Protein AF-A0A939Z832-F1 (afdb_monomer_lite)

Structure (mmCIF, N/CA/C/O backbone):
data_AF-A0A939Z832-F1
#
_entry.id   AF-A0A939Z832-F1
#
loop_
_atom_site.group_PDB
_atom_site.id
_atom_site.type_symbol
_atom_site.label_atom_id
_atom_site.label_alt_id
_atom_site.label_comp_id
_atom_site.label_asym_id
_atom_site.label_entity_id
_atom_site.label_seq_id
_atom_site.pdbx_PDB_ins_code
_atom_site.Cartn_x
_atom_site.Cartn_y
_atom_site.Cartn_z
_atom_site.occupancy
_atom_site.B_iso_or_equiv
_atom_site.auth_seq_id
_atom_site.auth_comp_id
_atom_site.auth_asym_id
_atom_site.auth_atom_id
_atom_site.pdbx_PDB_model_num
ATOM 1 N N . MET A 1 1 ? -11.225 -14.648 -10.571 1.00 55.53 1 MET A N 1
ATOM 2 C CA . MET A 1 1 ? -10.812 -13.980 -9.320 1.00 55.53 1 MET A CA 1
ATOM 3 C C . MET A 1 1 ? -10.532 -12.543 -9.699 1.00 55.53 1 MET A C 1
ATOM 5 O O . MET A 1 1 ? -9.593 -12.317 -10.452 1.00 55.53 1 MET A O 1
ATOM 9 N N . ASP A 1 2 ? -11.389 -11.609 -9.297 1.00 81.12 2 ASP A N 1
ATOM 10 C CA . ASP A 1 2 ? -11.185 -10.201 -9.631 1.00 81.12 2 ASP A CA 1
ATOM 11 C C . ASP A 1 2 ? -10.130 -9.616 -8.699 1.00 81.12 2 ASP A C 1
ATOM 13 O O . ASP A 1 2 ? -10.311 -9.550 -7.481 1.00 81.12 2 ASP A O 1
ATOM 17 N N . PHE A 1 3 ? -8.992 -9.239 -9.275 1.00 84.38 3 PHE A N 1
ATOM 18 C CA . PHE A 1 3 ? -7.953 -8.543 -8.538 1.00 84.38 3 PHE A CA 1
ATOM 19 C C . PHE A 1 3 ? -8.401 -7.109 -8.294 1.00 84.38 3 PHE A C 1
ATOM 21 O O . PHE A 1 3 ? -8.771 -6.389 -9.222 1.00 84.38 3 PHE A O 1
ATOM 28 N N . ARG A 1 4 ? -8.340 -6.683 -7.034 1.00 93.56 4 ARG A N 1
ATOM 29 C CA . ARG A 1 4 ? -8.569 -5.295 -6.658 1.00 93.56 4 ARG A CA 1
ATOM 30 C C . ARG A 1 4 ? -7.424 -4.446 -7.214 1.00 93.56 4 ARG A C 1
ATOM 32 O O . ARG A 1 4 ? -6.260 -4.745 -6.953 1.00 93.56 4 ARG A O 1
ATOM 39 N N . LYS A 1 5 ? -7.753 -3.407 -7.983 1.00 95.00 5 LYS A N 1
ATOM 40 C CA . LYS A 1 5 ? -6.777 -2.556 -8.673 1.00 95.00 5 LYS A CA 1
ATOM 41 C C . LYS A 1 5 ? -7.032 -1.085 -8.395 1.00 95.00 5 LYS A C 1
ATOM 43 O O . LYS A 1 5 ? -8.178 -0.672 -8.251 1.00 95.00 5 LYS A O 1
ATOM 48 N N . ASN A 1 6 ? -5.959 -0.309 -8.367 1.00 96.12 6 ASN A N 1
ATOM 49 C CA . ASN A 1 6 ? -6.015 1.144 -8.317 1.00 96.12 6 ASN A CA 1
ATOM 50 C C . ASN A 1 6 ? -4.805 1.724 -9.054 1.00 96.12 6 ASN A C 1
ATOM 52 O O . ASN A 1 6 ? -3.690 1.258 -8.847 1.00 96.12 6 ASN A O 1
ATOM 56 N N . ALA A 1 7 ? -5.027 2.716 -9.918 1.00 95.12 7 ALA A N 1
ATOM 57 C CA . ALA A 1 7 ? -3.977 3.443 -10.644 1.00 95.12 7 ALA A CA 1
ATOM 58 C C . ALA A 1 7 ? -2.902 2.561 -11.334 1.00 95.12 7 ALA A C 1
ATOM 60 O O . ALA A 1 7 ? -1.727 2.915 -11.337 1.00 95.12 7 ALA A O 1
ATOM 61 N N . GLY A 1 8 ? -3.284 1.405 -11.894 1.00 96.06 8 GLY A N 1
ATOM 62 C CA . GLY A 1 8 ? -2.346 0.469 -12.544 1.00 96.06 8 GLY A CA 1
ATOM 63 C C . GLY A 1 8 ? -1.569 -0.446 -11.587 1.00 96.06 8 GLY A C 1
ATOM 64 O O . GLY A 1 8 ? -0.658 -1.155 -12.014 1.00 96.06 8 GLY A O 1
ATOM 65 N N . TYR A 1 9 ? -1.922 -0.452 -10.298 1.00 97.38 9 TYR A N 1
ATOM 66 C CA . TYR A 1 9 ? -1.385 -1.363 -9.289 1.00 97.38 9 TYR A CA 1
ATOM 67 C C . TYR A 1 9 ? -2.427 -2.407 -8.892 1.00 97.38 9 TYR A C 1
ATOM 69 O O . TYR A 1 9 ? -3.576 -2.075 -8.588 1.00 97.38 9 TYR A O 1
ATOM 77 N N . ILE A 1 10 ? -2.004 -3.667 -8.821 1.00 97.06 10 ILE A N 1
ATOM 78 C CA . ILE A 1 10 ? -2.768 -4.767 -8.230 1.00 97.06 10 ILE A CA 1
ATOM 79 C C . ILE A 1 10 ? -2.529 -4.765 -6.726 1.00 97.06 10 ILE A C 1
ATOM 81 O O . ILE A 1 10 ? -1.383 -4.817 -6.282 1.00 97.06 10 ILE A O 1
ATOM 85 N N . ILE A 1 11 ? -3.604 -4.744 -5.941 1.00 97.19 11 ILE A N 1
ATOM 86 C CA . ILE A 1 11 ? -3.529 -4.881 -4.488 1.00 97.19 11 ILE A CA 1
ATOM 87 C C . ILE A 1 11 ? -3.237 -6.341 -4.149 1.00 97.19 11 ILE A C 1
ATOM 89 O O . ILE A 1 11 ? -4.081 -7.215 -4.347 1.00 97.19 11 ILE A O 1
ATOM 93 N N . VAL A 1 12 ? -2.032 -6.591 -3.643 1.00 96.69 12 VAL A N 1
ATOM 94 C CA . VAL A 1 12 ? -1.536 -7.933 -3.302 1.00 96.69 12 VAL A CA 1
ATOM 95 C C . VAL A 1 12 ? -1.660 -8.244 -1.817 1.00 96.69 12 VAL A C 1
ATOM 97 O O . VAL A 1 12 ? -1.652 -9.410 -1.436 1.00 96.69 12 VAL A O 1
ATOM 100 N N . ASN A 1 13 ? -1.764 -7.217 -0.971 1.00 96.88 13 ASN A N 1
ATOM 101 C CA . ASN A 1 13 ? -1.963 -7.399 0.459 1.00 96.88 13 ASN A CA 1
ATOM 102 C C . ASN A 1 13 ? -2.775 -6.250 1.060 1.00 96.88 13 ASN A C 1
ATOM 104 O O . ASN A 1 13 ? -2.728 -5.122 0.565 1.00 96.88 13 ASN A O 1
ATOM 108 N N . ALA A 1 14 ? -3.504 -6.536 2.134 1.00 96.38 14 ALA A N 1
ATOM 109 C CA . ALA A 1 14 ? -4.305 -5.560 2.858 1.00 96.38 14 ALA A CA 1
ATOM 110 C C . ALA A 1 14 ? -4.410 -5.948 4.336 1.00 96.38 14 ALA A C 1
ATOM 112 O O . ALA A 1 14 ? -4.617 -7.116 4.658 1.00 96.38 14 ALA A O 1
ATOM 113 N N . ILE A 1 15 ? -4.295 -4.966 5.226 1.00 95.56 15 ILE A N 1
ATOM 114 C CA . ILE A 1 15 ? -4.610 -5.103 6.650 1.00 95.56 15 ILE A CA 1
ATOM 115 C C . ILE A 1 15 ? -5.780 -4.169 6.935 1.00 95.56 15 ILE A C 1
ATOM 117 O O . ILE A 1 15 ? -5.674 -2.972 6.679 1.00 95.56 15 ILE A O 1
ATOM 121 N N . THR A 1 16 ? -6.872 -4.699 7.480 1.00 95.19 16 THR A N 1
ATOM 122 C CA . THR A 1 16 ? -8.010 -3.905 7.960 1.00 95.19 16 THR A CA 1
ATOM 123 C C . THR A 1 16 ? -7.787 -3.524 9.423 1.00 95.19 16 THR A C 1
ATOM 125 O O . THR A 1 16 ? -7.559 -4.395 10.261 1.00 95.19 16 THR A O 1
ATOM 128 N N . ILE A 1 17 ? -7.857 -2.229 9.735 1.00 92.81 17 ILE A N 1
ATOM 129 C CA . ILE A 1 17 ? -7.756 -1.673 11.087 1.00 92.81 17 ILE A CA 1
ATOM 130 C C . ILE A 1 17 ? -8.906 -0.683 11.300 1.00 92.81 17 ILE A C 1
ATOM 132 O O . ILE A 1 17 ? -8.945 0.392 10.693 1.00 92.81 17 ILE A O 1
ATOM 136 N N . GLY A 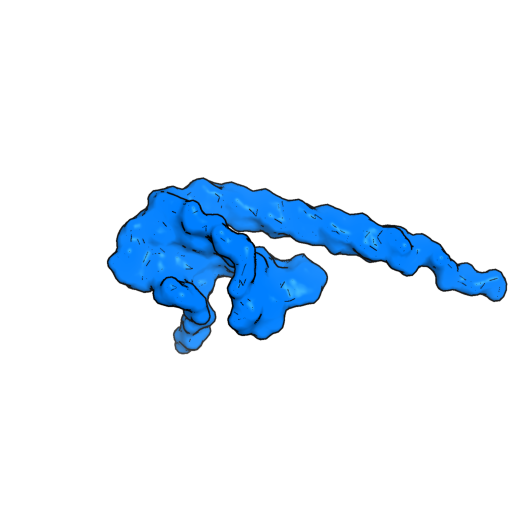1 18 ? -9.828 -1.040 12.197 1.00 87.75 18 GLY A N 1
ATOM 137 C CA . GLY A 1 18 ? -11.037 -0.257 12.438 1.00 87.75 18 GLY A CA 1
ATOM 138 C C . GLY A 1 18 ? -11.877 -0.150 11.165 1.00 87.75 18 GLY A C 1
ATOM 139 O O . GLY A 1 18 ? -12.282 -1.164 10.603 1.00 87.75 18 GLY A O 1
ATOM 140 N N . GLU A 1 19 ? -12.107 1.079 10.708 1.00 86.38 19 GLU A N 1
ATOM 141 C CA . GLU A 1 19 ? -12.877 1.380 9.489 1.00 86.38 19 GLU A CA 1
ATOM 142 C C . GLU A 1 19 ? -11.987 1.605 8.253 1.00 86.38 19 GLU A C 1
ATOM 144 O O . GLU A 1 19 ? -12.488 1.855 7.158 1.00 86.38 19 GLU A O 1
ATOM 149 N N . SER A 1 20 ? -10.666 1.508 8.422 1.00 91.12 20 SER A N 1
ATOM 150 C CA . SER A 1 20 ? -9.672 1.775 7.380 1.00 91.12 20 SER A CA 1
ATOM 151 C C . SER A 1 20 ? -8.843 0.538 7.046 1.00 91.12 20 SER A C 1
ATOM 153 O O . SER A 1 20 ? -8.772 -0.422 7.813 1.00 91.12 20 SER A O 1
ATOM 155 N N . GLU A 1 21 ? -8.170 0.562 5.905 1.00 95.88 21 GLU A N 1
ATOM 156 C CA . GLU A 1 21 ? -7.212 -0.452 5.485 1.00 95.88 21 GLU A CA 1
ATOM 157 C C . GLU A 1 21 ? -5.866 0.189 5.152 1.00 95.88 21 GLU A C 1
ATOM 159 O O . GLU A 1 21 ? -5.809 1.274 4.576 1.00 95.88 21 GLU A O 1
ATOM 164 N N . ILE A 1 22 ? -4.779 -0.521 5.442 1.00 97.94 22 ILE A N 1
ATOM 165 C CA . ILE A 1 22 ? -3.489 -0.293 4.791 1.00 97.94 22 ILE A CA 1
ATOM 166 C C . ILE A 1 22 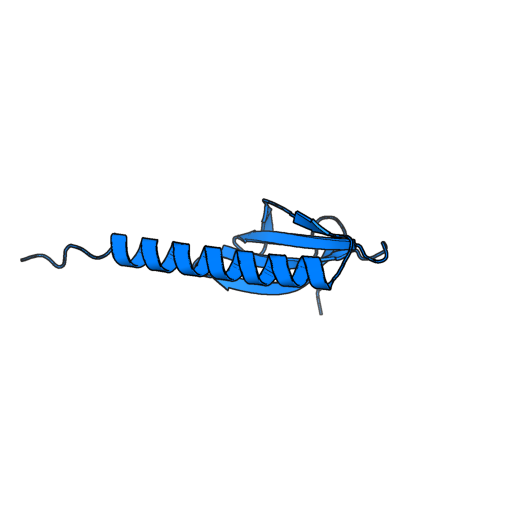? -3.347 -1.353 3.709 1.00 97.94 22 ILE A C 1
ATOM 168 O O . ILE A 1 22 ? -3.538 -2.536 3.985 1.00 97.94 22 ILE A O 1
ATOM 172 N N . VAL A 1 23 ? -3.023 -0.951 2.483 1.00 98.00 23 VAL A N 1
ATOM 173 C CA . VAL A 1 23 ? -2.885 -1.857 1.334 1.00 98.00 23 VAL A CA 1
ATOM 174 C C . VAL A 1 23 ? -1.495 -1.762 0.716 1.00 98.00 23 VAL A C 1
ATOM 176 O O . VAL A 1 23 ? -0.884 -0.697 0.730 1.00 98.00 23 VAL A O 1
ATOM 179 N N . LEU A 1 24 ? -1.013 -2.873 0.159 1.00 98.44 24 LEU A N 1
ATOM 180 C CA . LEU A 1 24 ? 0.214 -2.967 -0.632 1.00 98.44 24 LEU A CA 1
ATOM 181 C C . LEU A 1 24 ? -0.155 -3.314 -2.075 1.00 98.44 24 LEU A C 1
ATOM 183 O O . LEU A 1 24 ? -0.828 -4.318 -2.325 1.00 98.44 24 LEU A O 1
ATOM 187 N N . GLY A 1 25 ? 0.302 -2.490 -3.012 1.00 98.00 25 GLY A N 1
ATOM 188 C CA . GLY A 1 25 ? 0.107 -2.654 -4.445 1.00 98.00 25 GLY A CA 1
ATOM 189 C C . GLY A 1 25 ? 1.410 -2.923 -5.199 1.00 98.00 25 GLY A C 1
ATOM 190 O O . GLY A 1 25 ? 2.465 -2.407 -4.830 1.00 98.00 25 GLY A O 1
ATOM 191 N N . VAL A 1 26 ? 1.318 -3.700 -6.279 1.00 98.06 26 VAL A N 1
ATOM 192 C CA . VAL A 1 26 ? 2.399 -3.955 -7.251 1.00 98.06 26 VAL A CA 1
ATOM 193 C C . VAL A 1 26 ? 1.934 -3.481 -8.624 1.00 98.06 26 VAL A C 1
ATOM 195 O O . VAL A 1 26 ? 0.813 -3.800 -9.020 1.00 98.06 26 VAL A O 1
ATOM 198 N N . HIS A 1 27 ? 2.758 -2.717 -9.344 1.00 97.69 27 HIS A N 1
ATOM 199 C CA . HIS A 1 27 ? 2.388 -2.223 -10.672 1.00 97.69 27 HIS A CA 1
ATOM 200 C C . HIS A 1 27 ? 2.262 -3.377 -11.673 1.00 97.69 27 HIS A C 1
ATOM 202 O O . HIS A 1 27 ? 3.091 -4.284 -11.690 1.00 97.69 27 HIS A O 1
ATOM 208 N N . GLU A 1 28 ? 1.250 -3.328 -12.538 1.00 95.75 28 GLU A N 1
ATOM 209 C CA . GLU A 1 28 ? 0.935 -4.420 -13.470 1.00 95.75 28 GLU A CA 1
ATOM 210 C C . GLU A 1 28 ? 2.026 -4.660 -14.519 1.00 95.75 28 GLU A C 1
ATOM 212 O O . GLU A 1 28 ? 2.279 -5.795 -14.913 1.00 95.75 28 GLU A O 1
ATOM 217 N N . SER A 1 29 ? 2.664 -3.584 -14.976 1.00 95.12 29 SER A N 1
ATOM 218 C CA . SER A 1 29 ? 3.616 -3.617 -16.093 1.00 95.12 29 SER A CA 1
ATOM 219 C C . SER A 1 29 ? 5.002 -3.048 -15.788 1.00 95.12 29 SER A C 1
ATOM 221 O O . SER A 1 29 ? 5.907 -3.210 -16.603 1.00 95.12 29 SER A O 1
ATOM 223 N N . LEU A 1 30 ? 5.192 -2.379 -14.644 1.00 94.75 30 LEU A N 1
ATOM 224 C CA . LEU A 1 30 ? 6.458 -1.721 -14.322 1.00 94.75 30 LEU A CA 1
ATOM 225 C C . LEU A 1 30 ? 7.218 -2.581 -13.314 1.00 94.75 30 LEU A C 1
ATOM 227 O O . LEU A 1 30 ? 6.704 -2.824 -12.217 1.00 94.75 30 LEU A O 1
ATOM 231 N N . PRO A 1 31 ? 8.434 -3.045 -13.651 1.00 94.44 31 PRO A N 1
ATOM 232 C CA . PRO A 1 31 ? 9.231 -3.819 -12.718 1.00 94.44 31 PRO A CA 1
ATOM 233 C C . PRO A 1 31 ? 9.613 -2.949 -11.524 1.00 94.44 31 PRO A C 1
ATOM 235 O O . PRO A 1 31 ? 9.807 -1.740 -11.654 1.00 94.44 31 PRO A O 1
ATOM 238 N N . ASN A 1 32 ? 9.765 -3.584 -10.362 1.00 96.25 32 ASN A N 1
ATOM 239 C CA . ASN A 1 32 ? 10.201 -2.919 -9.137 1.00 96.25 32 ASN A CA 1
ATOM 240 C C . ASN A 1 32 ? 9.361 -1.680 -8.792 1.00 96.25 32 ASN A C 1
ATOM 242 O O . ASN A 1 32 ? 9.906 -0.686 -8.335 1.00 96.25 32 ASN A O 1
ATOM 246 N N . SER A 1 33 ? 8.052 -1.711 -9.034 1.00 98.19 33 SER A N 1
ATOM 247 C CA . SER A 1 33 ? 7.158 -0.597 -8.733 1.00 98.19 33 SER A CA 1
ATOM 248 C C . SER A 1 33 ? 6.094 -1.049 -7.740 1.00 98.19 33 SER A C 1
ATOM 250 O O . SER A 1 33 ? 5.270 -1.921 -8.026 1.00 98.19 33 SER A O 1
ATOM 252 N N . PHE A 1 34 ? 6.156 -0.472 -6.541 1.00 98.62 34 PHE A N 1
ATOM 253 C CA . PHE A 1 34 ? 5.317 -0.829 -5.404 1.00 98.62 34 PHE A CA 1
ATOM 254 C C . PHE A 1 34 ? 4.703 0.421 -4.787 1.00 98.62 34 PHE A C 1
ATOM 256 O O . PHE A 1 34 ? 5.288 1.502 -4.847 1.00 98.62 34 PHE A O 1
ATOM 263 N N . VAL A 1 35 ? 3.552 0.266 -4.145 1.00 98.50 35 VAL A N 1
ATOM 264 C CA . VAL A 1 35 ? 2.880 1.369 -3.455 1.00 98.50 35 VAL A CA 1
ATOM 265 C C . VAL A 1 35 ? 2.205 0.884 -2.184 1.00 98.50 35 VAL A C 1
ATOM 267 O O . VAL A 1 35 ? 1.641 -0.208 -2.161 1.00 98.50 35 VAL A O 1
ATOM 270 N N . THR A 1 36 ? 2.230 1.689 -1.130 1.00 98.62 36 THR A N 1
ATOM 271 C CA . THR A 1 36 ? 1.339 1.518 0.018 1.00 98.62 36 THR A CA 1
ATOM 272 C C . THR A 1 36 ? 0.284 2.613 -0.001 1.00 98.62 36 THR A C 1
ATOM 274 O O . THR A 1 36 ? 0.606 3.779 -0.224 1.00 98.62 36 THR A O 1
ATOM 277 N N . TRP A 1 37 ? -0.980 2.263 0.226 1.00 98.38 37 TRP A N 1
ATOM 278 C CA . TRP A 1 37 ? -2.069 3.234 0.364 1.00 98.38 37 TRP A CA 1
ATOM 279 C C . TRP A 1 37 ? -2.821 3.011 1.663 1.00 98.38 37 TRP A C 1
ATOM 281 O O . TRP A 1 37 ? -2.899 1.892 2.171 1.00 98.38 37 TRP A O 1
ATOM 291 N N . GLU A 1 38 ? -3.434 4.079 2.155 1.00 96.81 38 GLU A N 1
ATOM 292 C CA . GLU A 1 38 ? -4.624 3.932 2.976 1.00 96.81 38 GLU A CA 1
ATOM 293 C C . GLU A 1 38 ? -5.836 3.738 2.079 1.00 96.81 38 GLU A C 1
ATOM 295 O O . GLU A 1 38 ? -5.919 4.326 0.998 1.00 96.81 38 GLU A O 1
ATOM 300 N N . CYS A 1 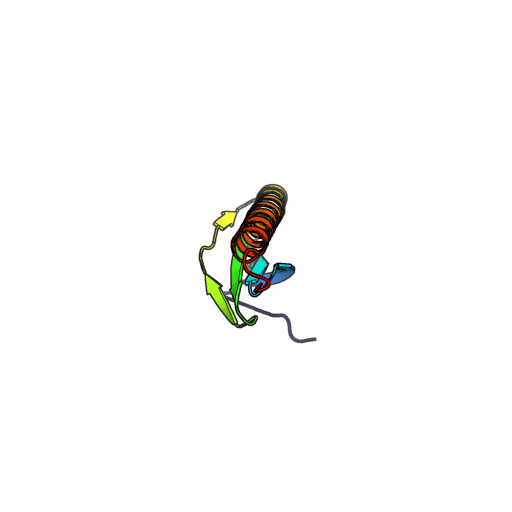39 ? -6.773 2.905 2.519 1.00 95.62 39 CYS A N 1
ATOM 301 C CA . CYS A 1 39 ? -8.032 2.749 1.831 1.00 95.62 39 CYS A CA 1
ATOM 302 C C . CYS A 1 39 ? -9.220 2.648 2.774 1.00 95.62 39 CYS A C 1
ATOM 304 O O . CYS A 1 39 ? -9.190 1.872 3.722 1.00 95.62 39 CYS A O 1
ATOM 306 N N . ASN A 1 40 ? -10.314 3.317 2.417 1.00 92.06 40 ASN A N 1
ATOM 307 C CA . ASN A 1 40 ? -11.619 3.092 3.034 1.00 92.06 40 ASN A CA 1
ATOM 308 C C . ASN A 1 40 ? -12.557 2.346 2.082 1.00 92.06 40 ASN A C 1
ATOM 310 O O . ASN A 1 40 ? -12.467 2.477 0.857 1.00 92.06 40 ASN A O 1
ATOM 314 N N . ASN A 1 41 ? -13.446 1.527 2.652 1.00 85.75 41 ASN A N 1
ATOM 315 C CA . ASN A 1 41 ? -14.516 0.821 1.932 1.00 85.75 41 ASN A CA 1
ATOM 316 C C . ASN A 1 41 ? -14.061 0.020 0.701 1.00 85.75 41 ASN A C 1
ATOM 318 O O . ASN A 1 41 ? -14.839 -0.211 -0.226 1.00 85.75 41 ASN A O 1
ATOM 322 N N . LYS A 1 42 ? -12.789 -0.395 0.672 1.00 84.44 42 LYS A N 1
ATOM 323 C CA . LYS A 1 42 ? -12.134 -1.077 -0.453 1.00 84.44 42 LYS A CA 1
ATOM 324 C C . LYS A 1 42 ? -12.151 -0.311 -1.790 1.00 84.44 42 LYS A C 1
ATOM 326 O O . LYS A 1 42 ? -11.811 -0.903 -2.815 1.00 84.44 42 LYS A O 1
ATOM 331 N N . LYS A 1 43 ? -12.521 0.972 -1.794 1.00 87.94 43 LYS A N 1
ATOM 332 C CA . LYS A 1 43 ? -12.731 1.784 -3.007 1.00 87.94 43 LYS A CA 1
ATOM 333 C C . LYS A 1 43 ? -11.965 3.102 -2.992 1.00 87.94 43 LYS A C 1
ATOM 335 O O . LYS A 1 43 ? -11.504 3.529 -4.045 1.00 87.94 43 LYS A O 1
ATOM 340 N N . ASP A 1 44 ? -11.795 3.706 -1.820 1.00 93.00 44 ASP A N 1
ATOM 341 C CA . ASP A 1 44 ? -11.251 5.056 -1.691 1.00 93.00 44 ASP A CA 1
ATOM 342 C C . ASP A 1 44 ? -9.793 5.001 -1.251 1.00 93.00 44 ASP A C 1
ATOM 344 O O . ASP A 1 44 ? -9.522 4.805 -0.069 1.00 93.00 44 ASP A O 1
ATOM 348 N N . TYR A 1 45 ? -8.860 5.160 -2.191 1.00 95.94 45 TYR A N 1
ATOM 349 C CA . TYR A 1 45 ? -7.418 5.067 -1.943 1.00 95.94 45 TYR A CA 1
ATOM 350 C C . TYR A 1 45 ? -6.783 6.444 -1.795 1.00 95.94 45 TYR A C 1
ATOM 352 O O . TYR A 1 45 ? -6.969 7.312 -2.648 1.00 95.94 45 TYR A O 1
ATOM 360 N N . TYR A 1 46 ? -5.979 6.634 -0.753 1.00 95.38 46 TYR A N 1
ATOM 361 C CA . TYR A 1 46 ? -5.354 7.922 -0.464 1.00 95.38 46 TYR A CA 1
ATOM 362 C C . TYR A 1 46 ? -4.020 7.776 0.285 1.00 95.38 46 TYR A C 1
ATOM 364 O O . TYR A 1 46 ? -3.625 6.690 0.716 1.00 95.38 46 TYR A O 1
ATOM 372 N N . TRP A 1 47 ? -3.286 8.892 0.371 1.00 95.25 47 TRP A N 1
ATOM 373 C CA . TRP A 1 47 ? -1.974 9.015 1.029 1.00 95.25 47 TRP A CA 1
ATOM 374 C C . TRP A 1 47 ? -0.983 7.910 0.629 1.00 95.25 47 TRP A C 1
ATOM 376 O O . TRP A 1 47 ? -0.543 7.111 1.455 1.00 95.25 47 TRP A O 1
ATOM 386 N N . GLY A 1 48 ? -0.666 7.841 -0.666 1.00 97.25 48 GLY A N 1
ATOM 387 C CA . GLY A 1 48 ? 0.199 6.805 -1.229 1.00 97.25 48 GLY A CA 1
ATOM 388 C C . GLY A 1 48 ? 1.689 7.040 -1.033 1.00 97.25 48 GLY A C 1
ATOM 389 O O . GLY A 1 48 ? 2.161 8.140 -1.308 1.00 97.25 48 GLY A O 1
ATOM 390 N N . HIS A 1 49 ? 2.431 6.005 -0.631 1.00 98.44 49 HIS A N 1
ATOM 391 C CA . HIS A 1 49 ? 3.897 6.003 -0.669 1.00 98.44 49 HIS A CA 1
ATOM 392 C C . HIS A 1 49 ? 4.373 5.051 -1.765 1.00 98.44 49 HIS A C 1
ATOM 394 O O . HIS A 1 49 ? 4.020 3.875 -1.764 1.00 98.44 49 HIS A O 1
ATOM 400 N N . TYR A 1 50 ? 5.159 5.560 -2.712 1.00 98.19 50 TYR A N 1
ATOM 401 C CA . TYR A 1 50 ? 5.683 4.778 -3.831 1.00 98.19 50 TYR A CA 1
ATOM 402 C C . TYR A 1 50 ? 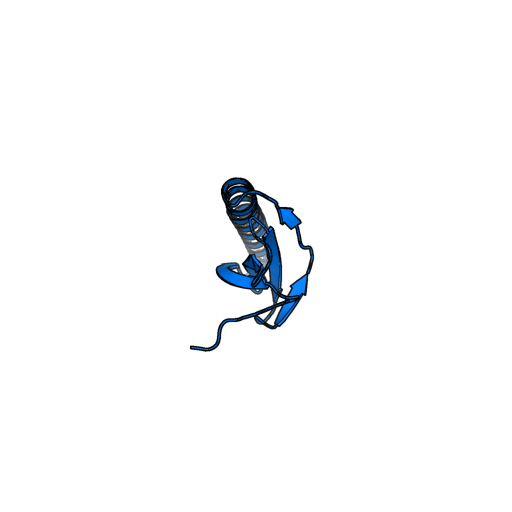7.109 4.314 -3.540 1.00 98.19 50 TYR A C 1
ATOM 404 O O . TYR A 1 50 ? 7.921 5.059 -2.989 1.00 98.19 50 TYR A O 1
ATOM 412 N N . HIS A 1 51 ? 7.424 3.086 -3.937 1.00 98.31 51 HIS A N 1
ATOM 413 C CA . HIS A 1 51 ? 8.695 2.441 -3.643 1.00 98.31 51 HIS A CA 1
ATOM 414 C C . HIS A 1 51 ? 9.239 1.699 -4.858 1.00 98.31 51 HIS A C 1
ATOM 416 O O . HIS A 1 51 ? 8.488 1.122 -5.645 1.00 98.31 51 HIS A O 1
ATOM 422 N N . THR A 1 52 ? 10.567 1.632 -4.937 1.00 97.94 52 THR A N 1
ATOM 423 C CA . THR A 1 52 ? 11.289 0.839 -5.939 1.00 97.94 52 THR A CA 1
ATOM 424 C C . THR A 1 52 ? 11.808 -0.503 -5.411 1.00 97.94 52 THR A C 1
ATOM 426 O O . THR A 1 52 ? 12.480 -1.251 -6.111 1.00 97.94 52 THR A O 1
ATOM 429 N N . SER A 1 53 ? 11.519 -0.827 -4.148 1.00 98.06 53 SER A N 1
ATOM 430 C CA . SER A 1 53 ? 11.954 -2.056 -3.482 1.00 98.06 53 SER A CA 1
ATOM 431 C C . SER A 1 53 ? 10.792 -2.679 -2.725 1.00 98.06 53 SER A C 1
ATOM 433 O O . SER A 1 53 ? 10.148 -2.006 -1.916 1.00 98.06 53 SER A O 1
ATOM 435 N N . LEU A 1 54 ? 10.568 -3.980 -2.936 1.00 97.62 54 LEU A N 1
ATOM 436 C CA . LEU A 1 54 ? 9.520 -4.724 -2.238 1.00 97.62 54 LEU A CA 1
ATOM 437 C C . LEU A 1 54 ? 9.740 -4.707 -0.722 1.00 97.62 54 LEU A C 1
ATOM 439 O O . LEU A 1 54 ? 8.795 -4.510 0.032 1.00 97.62 54 LEU A O 1
ATOM 443 N N . ILE A 1 55 ? 10.991 -4.843 -0.270 1.00 98.25 55 ILE A N 1
ATOM 444 C CA . ILE A 1 55 ? 11.324 -4.812 1.160 1.00 98.25 55 ILE A CA 1
ATOM 445 C C . ILE A 1 55 ? 11.021 -3.437 1.763 1.00 98.25 55 ILE A C 1
ATOM 447 O O . ILE A 1 55 ? 10.514 -3.356 2.880 1.00 98.25 55 ILE A O 1
ATOM 451 N N . ALA A 1 56 ? 11.310 -2.350 1.038 1.00 98.50 56 ALA A N 1
ATOM 452 C CA . ALA A 1 56 ? 10.976 -1.004 1.501 1.00 98.50 56 ALA A CA 1
ATOM 453 C C . ALA A 1 56 ? 9.454 -0.817 1.611 1.00 98.50 56 ALA A C 1
ATOM 455 O O . ALA A 1 56 ? 8.977 -0.345 2.641 1.00 98.50 56 ALA A O 1
ATOM 456 N N . ALA A 1 57 ? 8.704 -1.271 0.603 1.00 98.62 57 ALA A N 1
ATOM 457 C CA . ALA A 1 57 ? 7.246 -1.216 0.604 1.00 98.62 57 ALA A CA 1
ATOM 458 C C . ALA A 1 57 ? 6.627 -2.067 1.726 1.00 98.62 57 ALA A C 1
ATOM 460 O O . ALA A 1 57 ? 5.705 -1.623 2.398 1.00 98.62 57 ALA A O 1
ATOM 461 N N . GLN A 1 58 ? 7.159 -3.264 1.989 1.00 98.56 58 GLN A N 1
ATOM 462 C CA . GLN A 1 58 ? 6.702 -4.130 3.082 1.00 98.56 58 GLN A CA 1
ATOM 463 C C . GLN A 1 58 ? 6.992 -3.531 4.463 1.00 98.56 58 GLN A C 1
ATOM 465 O O . GLN A 1 58 ? 6.154 -3.613 5.359 1.00 98.56 58 GLN A O 1
ATOM 470 N N . LYS A 1 59 ? 8.159 -2.901 4.648 1.00 98.62 59 LYS A N 1
ATOM 471 C CA . LYS A 1 59 ? 8.479 -2.190 5.894 1.00 98.62 59 LYS A CA 1
ATOM 472 C C . LYS A 1 59 ? 7.518 -1.029 6.133 1.00 98.62 59 LYS A C 1
ATOM 474 O O . LYS A 1 59 ? 7.014 -0.888 7.245 1.00 98.62 59 LYS A O 1
A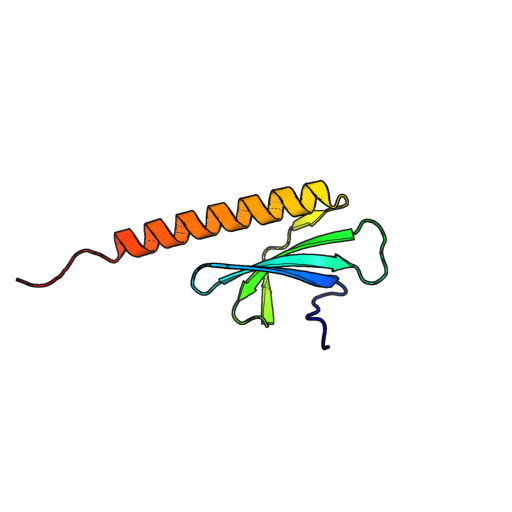TOM 479 N N . ASP A 1 60 ? 7.257 -0.228 5.101 1.00 98.69 60 ASP A N 1
ATOM 480 C CA . ASP A 1 60 ? 6.300 0.878 5.170 1.00 98.69 60 ASP A CA 1
ATOM 481 C C . ASP A 1 60 ? 4.876 0.372 5.454 1.00 98.69 60 ASP A C 1
ATOM 483 O O . ASP A 1 60 ? 4.226 0.855 6.378 1.00 98.69 60 ASP A O 1
ATOM 487 N N . PHE A 1 61 ? 4.443 -0.687 4.764 1.00 98.56 61 PHE A N 1
ATOM 488 C CA . PHE A 1 61 ? 3.152 -1.349 4.968 1.00 98.56 61 PHE A CA 1
ATOM 489 C C . PHE A 1 61 ? 2.933 -1.771 6.428 1.00 98.56 61 PHE A C 1
ATOM 491 O O . PHE A 1 61 ? 1.933 -1.397 7.044 1.00 98.56 61 PHE A O 1
ATOM 498 N N . CYS A 1 62 ? 3.893 -2.494 7.015 1.00 98.25 62 CYS A N 1
ATOM 499 C CA . CYS A 1 62 ? 3.817 -2.922 8.412 1.00 98.25 62 CYS A CA 1
ATOM 500 C C . CYS A 1 62 ? 3.853 -1.734 9.382 1.00 98.25 62 CYS A C 1
ATOM 502 O O . CYS A 1 62 ? 3.094 -1.708 10.351 1.00 98.25 62 CYS A O 1
ATOM 504 N N . LYS A 1 63 ? 4.714 -0.741 9.122 1.00 98.31 63 LYS A N 1
ATOM 505 C CA . LYS A 1 63 ? 4.820 0.467 9.947 1.00 98.31 63 LYS A CA 1
ATOM 506 C C . LYS A 1 63 ? 3.489 1.218 9.989 1.00 98.31 63 LYS A C 1
ATOM 508 O O . LYS A 1 63 ? 2.984 1.482 11.077 1.00 98.31 63 LYS A O 1
ATOM 513 N N . ARG A 1 64 ? 2.897 1.496 8.826 1.00 97.94 64 ARG A N 1
ATOM 514 C CA . ARG A 1 64 ? 1.612 2.199 8.711 1.00 97.94 64 ARG A CA 1
ATOM 515 C C . ARG A 1 64 ? 0.472 1.410 9.348 1.00 97.94 64 ARG A C 1
ATOM 517 O O . ARG A 1 64 ? -0.370 2.001 10.017 1.00 97.94 64 ARG A O 1
ATOM 524 N N . GLY A 1 65 ? 0.470 0.082 9.197 1.00 96.94 65 GLY A N 1
ATOM 525 C CA . GLY A 1 65 ? -0.493 -0.795 9.869 1.00 96.94 65 GLY A CA 1
ATOM 526 C C . GLY A 1 65 ? -0.422 -0.671 11.392 1.00 96.94 65 GLY A C 1
ATOM 527 O O . GLY A 1 65 ? -1.446 -0.484 12.048 1.00 96.94 65 GLY A O 1
ATOM 528 N N . LEU A 1 66 ? 0.790 -0.693 11.952 1.00 96.94 66 LEU A N 1
ATOM 529 C CA . LEU A 1 66 ? 1.007 -0.544 13.391 1.00 96.94 66 LEU A CA 1
ATOM 530 C C . LEU A 1 66 ? 0.638 0.858 13.899 1.00 96.94 66 LEU A C 1
ATOM 532 O O . LEU A 1 66 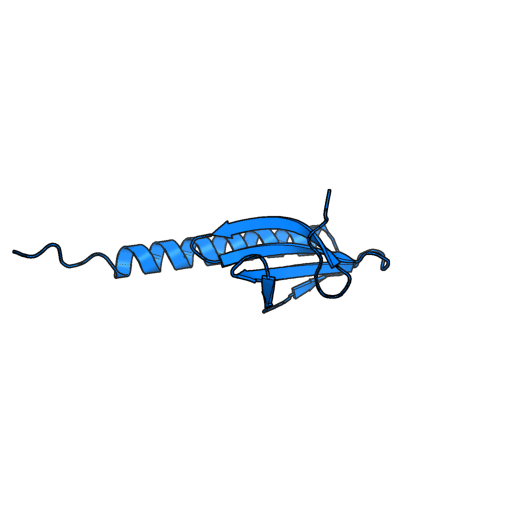? 0.020 0.986 14.952 1.00 96.94 66 LEU A O 1
ATOM 536 N N . GLU A 1 67 ? 1.009 1.911 13.169 1.00 95.69 67 GLU A N 1
ATOM 537 C CA . GLU A 1 67 ? 0.646 3.294 13.506 1.00 95.69 67 GLU A CA 1
ATOM 538 C C . GLU A 1 67 ? -0.874 3.480 13.521 1.00 95.69 67 GLU A C 1
ATOM 540 O O . GLU A 1 67 ? -1.418 4.067 14.459 1.00 95.69 67 GLU A O 1
ATOM 545 N N . LYS A 1 68 ? -1.575 2.909 12.534 1.00 94.62 68 LYS A N 1
ATOM 546 C CA . LYS A 1 68 ? -3.038 2.935 12.476 1.00 94.62 68 LYS A CA 1
ATOM 547 C C . LYS A 1 68 ? -3.666 2.159 13.634 1.00 94.62 68 LYS A C 1
ATOM 549 O O . LYS A 1 68 ? -4.606 2.658 14.245 1.00 94.62 68 LYS A O 1
ATOM 554 N N . ALA A 1 69 ? -3.141 0.978 13.969 1.00 94.69 69 ALA A N 1
ATOM 555 C CA . ALA A 1 69 ? -3.629 0.183 15.098 1.00 94.69 69 ALA A CA 1
ATOM 556 C C . ALA A 1 69 ? -3.532 0.963 16.416 1.00 94.69 69 ALA A C 1
ATOM 558 O O . ALA A 1 69 ? -4.537 1.124 17.106 1.00 94.69 69 ALA A O 1
ATOM 559 N N . LYS A 1 70 ? -2.365 1.557 16.694 1.00 94.88 70 LYS A N 1
ATOM 560 C CA . LYS A 1 70 ? -2.152 2.410 17.873 1.00 94.88 70 LYS A CA 1
ATOM 561 C C . LYS A 1 70 ? -3.112 3.598 17.913 1.00 94.88 70 LYS A C 1
ATOM 563 O O . LYS A 1 70 ? -3.647 3.928 18.966 1.00 94.88 70 LYS A O 1
ATOM 568 N N . PHE A 1 71 ? -3.349 4.239 16.769 1.00 91.69 71 PHE A N 1
ATOM 569 C CA . PHE A 1 71 ? -4.304 5.341 16.674 1.00 91.69 71 PHE A CA 1
ATOM 570 C C . PHE A 1 71 ? -5.723 4.905 17.069 1.00 91.69 71 PHE A C 1
ATOM 572 O O . PHE A 1 71 ? -6.363 5.576 17.877 1.00 91.69 71 PHE A O 1
ATOM 579 N N . TYR A 1 72 ? -6.202 3.764 16.565 1.00 90.31 72 TYR A N 1
ATOM 580 C CA . TYR A 1 72 ? -7.527 3.244 16.920 1.00 90.31 72 TYR A CA 1
ATOM 581 C C . TYR A 1 72 ? -7.629 2.774 18.376 1.00 90.31 72 TYR A C 1
ATOM 583 O O . TYR A 1 72 ? -8.678 2.964 18.988 1.00 90.31 72 TYR A O 1
ATOM 591 N N . GLU A 1 73 ? -6.564 2.212 18.952 1.00 90.69 73 GLU A N 1
ATOM 592 C CA . GLU A 1 73 ? -6.512 1.887 20.385 1.00 90.69 73 GLU A CA 1
ATOM 593 C C . GLU A 1 73 ? -6.690 3.145 21.246 1.00 90.69 73 GLU A C 1
ATOM 595 O O . GLU A 1 73 ? -7.535 3.170 22.141 1.00 90.69 73 GLU A O 1
ATOM 600 N N . VAL A 1 74 ? -5.964 4.224 20.931 1.00 90.31 74 VAL A N 1
ATOM 601 C CA . VAL A 1 74 ? -6.091 5.510 21.636 1.00 90.31 74 VAL A CA 1
ATOM 602 C C . VAL A 1 74 ? -7.480 6.120 21.439 1.00 90.31 74 VAL A C 1
ATOM 604 O O . VAL A 1 74 ? -8.087 6.573 22.407 1.00 90.31 74 VAL A O 1
ATOM 607 N N . LEU A 1 75 ? -8.023 6.102 20.216 1.00 86.69 75 LEU A N 1
ATOM 608 C CA . LEU A 1 75 ? -9.382 6.587 19.956 1.00 86.69 75 LEU A CA 1
ATOM 609 C C . LEU A 1 75 ? -10.439 5.816 20.747 1.00 86.69 75 LEU A C 1
ATOM 611 O O . LEU A 1 75 ? -11.387 6.426 21.234 1.00 86.69 75 LEU A O 1
ATOM 615 N N . LYS A 1 76 ? -10.300 4.491 20.862 1.00 81.75 76 LYS A N 1
ATOM 616 C CA . LYS A 1 76 ? -11.219 3.663 21.645 1.00 81.75 76 LYS A CA 1
ATOM 617 C C . LYS A 1 76 ? -11.141 4.025 23.128 1.00 81.75 76 LYS A C 1
ATOM 619 O O . LYS A 1 76 ? -12.177 4.283 23.730 1.00 81.75 76 LYS A O 1
ATOM 624 N N . ASN A 1 77 ? -9.933 4.124 23.680 1.00 78.44 77 ASN A N 1
ATOM 625 C CA . ASN A 1 77 ? -9.728 4.452 25.093 1.00 78.44 77 ASN A CA 1
ATOM 626 C C . ASN A 1 77 ? -10.217 5.870 25.437 1.00 78.44 77 ASN A C 1
ATOM 628 O O . ASN A 1 77 ? -10.782 6.086 26.502 1.00 78.44 77 ASN A O 1
ATOM 632 N N . ASN A 1 78 ? -10.076 6.830 24.518 1.00 75.81 78 ASN A N 1
ATOM 633 C CA . ASN A 1 78 ? -10.570 8.198 24.708 1.00 75.81 78 ASN A CA 1
ATOM 634 C C . ASN A 1 78 ? -12.097 8.327 24.564 1.00 75.81 78 ASN A C 1
ATOM 636 O O . ASN A 1 78 ? -12.658 9.335 24.986 1.00 75.81 78 ASN A O 1
ATOM 640 N N . LYS A 1 79 ? -12.775 7.338 23.964 1.00 60.88 79 LYS A N 1
ATOM 641 C CA . LYS A 1 79 ? -14.245 7.267 23.909 1.00 60.88 79 LYS A CA 1
ATOM 642 C C . LYS A 1 79 ? -14.861 6.595 25.149 1.00 60.88 79 LYS A C 1
ATOM 644 O O . LYS A 1 79 ? -16.079 6.627 25.279 1.00 60.88 79 LYS A O 1
ATOM 649 N N . GLU A 1 80 ? -14.062 6.008 26.046 1.00 59.03 80 GLU A N 1
ATOM 650 C CA . GLU A 1 80 ? -14.525 5.401 27.306 1.00 59.03 80 GLU A CA 1
ATOM 651 C C . GLU A 1 80 ? -14.259 6.314 28.523 1.00 59.03 80 GLU A C 1
ATOM 653 O O . GLU A 1 80 ? -13.403 6.021 29.359 1.00 59.03 80 GLU A O 1
ATOM 658 N N . PRO A 1 81 ? -15.013 7.418 28.670 1.00 58.72 81 PRO A N 1
ATOM 659 C CA . PRO A 1 81 ? -15.623 7.647 29.982 1.00 58.72 81 PRO A CA 1
ATOM 660 C C . PRO A 1 81 ? -17.020 8.281 29.879 1.00 58.72 81 PRO A C 1
ATOM 662 O O . PRO A 1 81 ? -17.122 9.475 29.638 1.00 58.72 81 PRO A O 1
ATOM 665 N N . GLU A 1 82 ? -18.071 7.476 30.081 1.00 58.06 82 GLU A N 1
ATOM 666 C CA . GLU A 1 82 ? -19.261 7.753 30.919 1.00 58.06 82 GLU A CA 1
ATOM 667 C C . GLU A 1 82 ? -20.206 6.536 30.813 1.00 58.06 82 GLU A C 1
ATOM 669 O O . GLU A 1 82 ? -21.089 6.468 29.962 1.00 58.06 82 GLU A O 1
ATOM 674 N N . LYS A 1 83 ? -20.005 5.515 31.660 1.00 53.44 83 LYS A N 1
ATOM 675 C CA . LYS A 1 83 ? -21.167 4.750 32.128 1.00 53.44 83 LYS A CA 1
ATOM 676 C C . LYS A 1 83 ? -21.740 5.580 33.267 1.00 53.44 83 LYS A C 1
ATOM 678 O O . LYS A 1 83 ? -21.080 5.733 34.293 1.00 53.44 83 LYS A O 1
ATOM 683 N N . GLU A 1 84 ? -22.887 6.186 32.982 1.00 52.16 84 GLU A N 1
ATOM 684 C CA . GLU A 1 84 ? -23.675 7.032 33.872 1.00 52.16 84 GLU A CA 1
ATOM 685 C C . GLU A 1 84 ? -23.881 6.407 35.262 1.00 52.16 84 GLU A C 1
ATOM 687 O O . GLU A 1 84 ? -23.848 5.187 35.439 1.00 52.16 84 GLU A O 1
ATOM 692 N N . ARG A 1 85 ? -24.055 7.323 36.219 1.00 49.97 85 ARG A N 1
ATOM 693 C CA . ARG A 1 85 ? -24.301 7.155 37.657 1.00 49.97 85 ARG A CA 1
ATOM 694 C C . ARG A 1 85 ? -25.418 6.177 38.010 1.00 49.97 85 ARG A C 1
ATOM 696 O O . ARG A 1 85 ? -26.428 6.145 37.278 1.00 49.97 85 ARG A O 1
#

Sequence (85 aa):
MDFRKNAGYIIVNAITIGESEIVLGVHESLPNSFVTWECNNKKDYYWGHYHTSLIAAQKDFCKRGLEKAKFYEVLKNNKEPEKER

Radius of gyration: 15.6 Å; chains: 1; bounding box: 36×23×54 Å

Foldseek 3Di:
DDFQDDPQWTFPDWDDADQKIWTKTDHPPDQQWIKIWIDGPSPRTDDIDIGSHPVVSVVVSVVVNVVSNVVVVVVVVVVDDDPDD

Secondary structure (DSSP, 8-state):
----EETTEEEEEEEEETTEEEEEEEESSSTT-EEEEEEETTTEEEEEEEES-HHHHHHHHHHHHHHHHHHHHHHHHHT------

pLDDT: mean 90.87, std 12.3, range [49.97, 98.69]